Protein AF-A0A2A2VEQ8-F1 (afdb_monomer_lite)

Sequence (92 aa):
MFAELSAIMGKGEAASLAVAVARNIDIACDEKRVFRREAIKRLGERRILTTPGIFLLAVRAGVISIEEADRAKALLAQRRFEMSFASFRDVL

Radius of gyration: 14.95 Å; chains: 1; bounding box: 38×26×33 Å

Foldseek 3Di:
DLVVLVVPDPSVLSVQLVVCLVVVAAEEDPDDPDSQVVSCVRNNPVRYAYPLNVLLVCCVVVVDPQVRSQVVQVVVVVVVNHDPDNTNVVVD

pLDDT: mean 96.13, std 2.09, range [87.12, 98.62]

Secondary structure (DSSP, 8-state):
-HHHHHTTS-HHHHHHHHHHHHHT--EE----SHHHHHHHHHH-GGGEE-HHHHHHHHHHTTSS-HHHHHHHHHHHHTTT---SSS-GGGG-

Structure (mmCIF, N/CA/C/O backbone):
data_AF-A0A2A2VEQ8-F1
#
_entry.id   AF-A0A2A2VEQ8-F1
#
loop_
_atom_site.group_PDB
_atom_site.id
_atom_site.type_symbol
_atom_site.label_atom_id
_atom_site.label_alt_id
_atom_site.label_comp_id
_atom_site.label_asym_id
_atom_site.label_entity_id
_atom_site.label_seq_id
_atom_site.pdbx_PDB_ins_code
_atom_site.Cartn_x
_atom_site.Cartn_y
_atom_site.Cartn_z
_atom_site.occupancy
_atom_site.B_iso_or_equiv
_atom_site.auth_seq_id
_atom_site.auth_comp_id
_atom_site.auth_asym_id
_atom_site.auth_atom_id
_atom_site.pdbx_PDB_model_num
ATOM 1 N N . MET A 1 1 ? 12.751 -9.214 -15.941 1.00 91.19 1 MET A N 1
ATOM 2 C CA . MET A 1 1 ? 12.120 -8.375 -14.892 1.00 91.19 1 MET A CA 1
ATOM 3 C C . MET A 1 1 ? 12.723 -8.531 -13.494 1.00 91.19 1 MET A C 1
ATOM 5 O O . MET A 1 1 ? 13.324 -7.571 -13.041 1.00 91.19 1 MET A O 1
ATOM 9 N N . PHE A 1 2 ? 12.596 -9.667 -12.782 1.00 95.81 2 PHE A N 1
ATOM 10 C CA . PHE A 1 2 ? 13.158 -9.781 -11.415 1.00 95.81 2 PHE A CA 1
ATOM 11 C C . PHE A 1 2 ? 14.669 -9.504 -11.365 1.00 95.81 2 PHE A C 1
ATOM 13 O O . PHE A 1 2 ? 15.119 -8.736 -10.520 1.00 95.81 2 PHE A O 1
ATOM 20 N N . ALA A 1 3 ? 15.433 -10.090 -12.294 1.00 96.38 3 ALA A N 1
ATOM 21 C CA . ALA A 1 3 ? 16.876 -9.873 -12.390 1.00 96.38 3 ALA A CA 1
ATOM 22 C C . ALA A 1 3 ? 17.228 -8.389 -12.621 1.00 96.38 3 ALA A C 1
ATOM 24 O O . ALA A 1 3 ? 18.098 -7.860 -11.940 1.00 96.38 3 ALA A O 1
ATOM 25 N N . GLU A 1 4 ? 16.501 -7.702 -13.510 1.00 95.81 4 GLU A N 1
ATOM 26 C CA . GLU A 1 4 ? 16.675 -6.262 -13.768 1.00 95.81 4 GLU A CA 1
ATOM 27 C C . GLU A 1 4 ? 16.355 -5.409 -12.533 1.00 95.81 4 GLU A C 1
ATOM 29 O O . GLU A 1 4 ? 17.119 -4.517 -12.183 1.00 95.81 4 GLU A O 1
ATOM 34 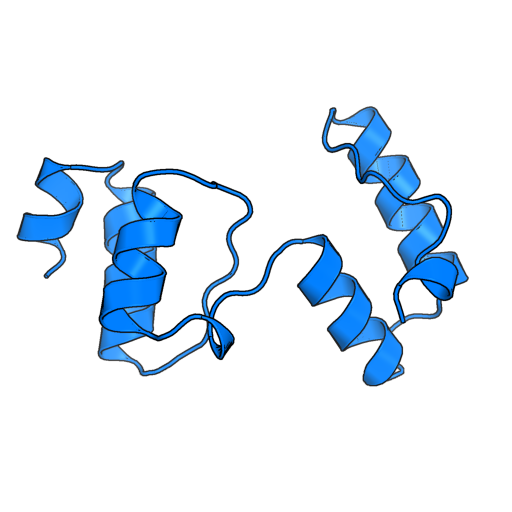N N . LEU A 1 5 ? 15.236 -5.684 -11.853 1.00 96.44 5 LEU A N 1
ATOM 35 C CA . LEU A 1 5 ? 14.830 -4.941 -10.657 1.00 96.44 5 LEU A CA 1
ATOM 36 C C . LEU A 1 5 ? 15.808 -5.180 -9.500 1.00 96.44 5 LEU A C 1
ATOM 38 O O . LEU A 1 5 ? 16.194 -4.237 -8.817 1.00 96.44 5 LEU A O 1
ATOM 42 N N . SER A 1 6 ? 16.279 -6.415 -9.321 1.00 96.94 6 SER A N 1
ATOM 43 C CA . SER A 1 6 ? 17.230 -6.771 -8.257 1.00 96.94 6 SER A CA 1
ATOM 44 C C . SER A 1 6 ? 18.599 -6.105 -8.411 1.00 96.94 6 SER A C 1
ATOM 46 O O . SER A 1 6 ? 19.370 -6.096 -7.457 1.00 96.94 6 SER A O 1
ATOM 48 N N . ALA A 1 7 ? 18.914 -5.550 -9.586 1.00 96.50 7 ALA A N 1
ATOM 49 C CA . ALA A 1 7 ? 20.130 -4.768 -9.794 1.00 96.50 7 ALA A CA 1
ATOM 50 C C . ALA A 1 7 ? 20.037 -3.342 -9.214 1.00 96.50 7 ALA A C 1
ATOM 52 O O . ALA A 1 7 ? 21.064 -2.688 -9.057 1.00 96.50 7 ALA A O 1
ATOM 53 N N . ILE A 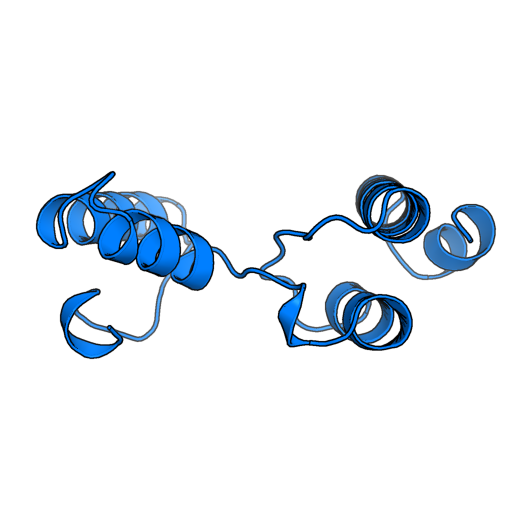1 8 ? 18.829 -2.849 -8.909 1.00 95.88 8 ILE A N 1
ATOM 54 C CA . ILE A 1 8 ? 18.589 -1.449 -8.512 1.00 95.88 8 ILE A CA 1
ATOM 55 C C . ILE A 1 8 ? 17.785 -1.279 -7.211 1.00 95.88 8 ILE A C 1
ATOM 57 O O . ILE A 1 8 ? 17.674 -0.157 -6.722 1.00 95.88 8 ILE A O 1
ATOM 61 N N . MET A 1 9 ? 17.212 -2.349 -6.650 1.00 95.06 9 MET A N 1
ATOM 62 C CA . MET A 1 9 ? 16.453 -2.329 -5.388 1.00 95.06 9 MET A CA 1
ATOM 63 C C . MET A 1 9 ? 16.641 -3.632 -4.597 1.00 95.06 9 MET A C 1
ATOM 65 O O . MET A 1 9 ? 17.277 -4.574 -5.077 1.00 95.06 9 MET A O 1
ATOM 69 N N . GLY A 1 10 ? 16.089 -3.709 -3.382 1.00 95.25 10 GLY A N 1
ATOM 70 C CA . GLY A 1 10 ? 16.196 -4.908 -2.552 1.00 95.25 10 GLY A CA 1
ATOM 71 C C . GLY A 1 10 ? 15.551 -6.134 -3.211 1.00 95.25 10 GLY A C 1
ATOM 72 O O . GLY A 1 10 ? 14.556 -6.026 -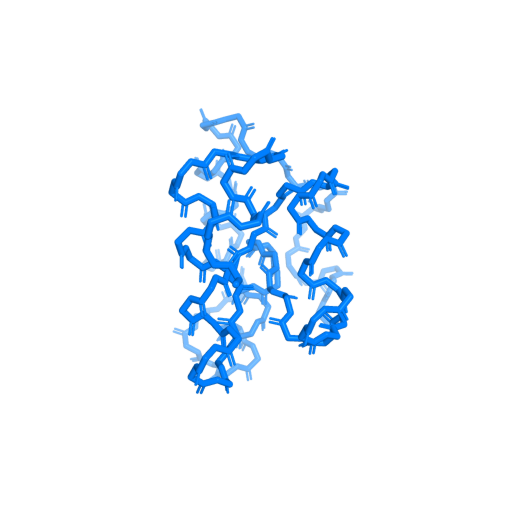3.921 1.00 95.25 10 GLY A O 1
ATOM 73 N N . LYS A 1 11 ? 16.069 -7.340 -2.947 1.00 96.06 11 LYS A N 1
ATOM 74 C CA . LYS A 1 11 ? 15.523 -8.579 -3.546 1.00 96.06 11 LYS A CA 1
ATOM 75 C C . LYS A 1 11 ? 14.043 -8.804 -3.214 1.00 96.06 11 LYS A C 1
ATOM 77 O O . LYS A 1 11 ? 13.298 -9.270 -4.068 1.00 96.06 11 LYS A O 1
ATOM 82 N N . GLY A 1 12 ? 13.615 -8.462 -1.995 1.00 95.19 12 GLY A N 1
ATOM 83 C CA . GLY A 1 12 ? 12.207 -8.560 -1.593 1.00 95.19 12 GLY A CA 1
ATOM 84 C C . GLY A 1 12 ? 11.315 -7.602 -2.383 1.00 95.19 12 GLY A C 1
ATOM 85 O O . GLY A 1 12 ? 10.293 -8.008 -2.921 1.00 95.19 12 GLY A O 1
ATOM 86 N N . GLU A 1 13 ? 11.753 -6.353 -2.532 1.00 95.06 13 GLU A N 1
ATOM 87 C CA . GLU A 1 13 ? 11.087 -5.336 -3.350 1.00 95.06 13 GLU A CA 1
ATOM 88 C C . GLU A 1 13 ? 10.997 -5.762 -4.822 1.00 95.06 13 GLU A C 1
ATOM 90 O O . GLU A 1 13 ? 9.918 -5.767 -5.417 1.00 95.06 13 GLU A O 1
ATOM 95 N N . ALA A 1 14 ? 12.118 -6.210 -5.389 1.00 97.00 14 ALA A N 1
ATOM 96 C CA . ALA A 1 14 ? 12.190 -6.692 -6.759 1.00 97.00 14 ALA A CA 1
ATOM 97 C C . ALA A 1 14 ? 11.258 -7.888 -6.998 1.00 97.00 14 ALA A C 1
ATOM 99 O O . ALA A 1 14 ? 10.583 -7.941 -8.026 1.00 97.00 14 ALA A O 1
ATOM 100 N N . ALA A 1 15 ? 11.201 -8.837 -6.058 1.00 97.12 15 ALA A N 1
ATOM 101 C CA . ALA A 1 15 ? 10.314 -9.993 -6.137 1.00 97.12 15 ALA A CA 1
ATOM 102 C C . ALA A 1 15 ? 8.840 -9.578 -6.064 1.00 97.12 15 ALA A C 1
ATOM 104 O O . ALA A 1 15 ? 8.062 -9.969 -6.933 1.00 97.12 15 ALA A O 1
ATOM 105 N N . SER A 1 16 ? 8.462 -8.746 -5.090 1.00 96.62 16 SER A N 1
ATOM 106 C CA . SER A 1 16 ? 7.085 -8.264 -4.923 1.00 96.62 16 SER A CA 1
ATOM 107 C C . SER A 1 16 ? 6.589 -7.514 -6.158 1.00 96.62 16 SER A C 1
ATOM 109 O O . SER A 1 16 ? 5.505 -7.810 -6.663 1.00 96.62 16 SER A O 1
ATOM 111 N N . LEU A 1 17 ? 7.399 -6.600 -6.706 1.00 97.06 17 LEU A N 1
ATOM 112 C CA . LEU A 1 17 ? 7.035 -5.874 -7.922 1.00 97.06 17 LEU A CA 1
ATOM 113 C C . LEU A 1 17 ? 6.971 -6.802 -9.142 1.00 97.06 17 LEU A C 1
ATOM 115 O O . LEU A 1 17 ? 6.051 -6.689 -9.952 1.00 97.06 17 LEU A O 1
ATOM 119 N N . ALA A 1 18 ? 7.900 -7.754 -9.264 1.00 97.69 18 ALA A N 1
ATOM 120 C CA . ALA A 1 18 ? 7.863 -8.720 -10.356 1.00 97.69 18 ALA A CA 1
ATOM 121 C C . ALA A 1 18 ? 6.597 -9.597 -10.310 1.00 97.69 18 ALA A C 1
ATOM 123 O O . ALA A 1 18 ? 5.979 -9.848 -11.344 1.00 97.69 18 ALA A O 1
ATOM 124 N N . VAL A 1 19 ? 6.172 -10.032 -9.122 1.00 97.75 19 VAL A N 1
ATOM 125 C CA . VAL A 1 19 ? 4.928 -10.795 -8.955 1.00 97.75 19 VAL A CA 1
ATOM 126 C C . VAL A 1 19 ? 3.713 -9.941 -9.310 1.00 97.75 19 VAL A C 1
ATOM 128 O O . VAL A 1 19 ? 2.844 -10.419 -10.041 1.00 97.75 19 VAL A O 1
ATOM 131 N N . ALA A 1 20 ? 3.663 -8.688 -8.850 1.00 97.62 20 ALA A N 1
ATOM 132 C CA . ALA A 1 20 ? 2.535 -7.804 -9.122 1.00 97.62 20 ALA A CA 1
ATOM 133 C C . ALA A 1 20 ? 2.331 -7.558 -10.622 1.00 97.62 20 ALA A C 1
ATOM 135 O O . ALA A 1 20 ? 1.215 -7.680 -11.126 1.00 97.62 20 ALA A O 1
ATOM 136 N N . VAL A 1 21 ? 3.421 -7.309 -11.354 1.00 97.19 21 VAL A N 1
ATOM 137 C CA . VAL A 1 21 ? 3.387 -7.120 -12.812 1.00 97.19 21 VAL A CA 1
ATOM 138 C C . VAL A 1 21 ? 3.010 -8.410 -13.533 1.00 97.19 21 VAL A C 1
ATOM 140 O O . VAL A 1 21 ? 2.127 -8.390 -14.384 1.00 97.19 21 VAL A O 1
ATOM 143 N N . ALA A 1 22 ? 3.625 -9.543 -13.182 1.00 97.75 22 ALA A N 1
ATOM 144 C CA . ALA A 1 22 ? 3.358 -10.814 -13.857 1.00 97.75 22 ALA A CA 1
ATOM 145 C C . ALA A 1 22 ? 1.911 -11.298 -13.673 1.00 97.75 22 ALA A C 1
ATOM 147 O O . ALA A 1 22 ? 1.367 -11.961 -14.552 1.00 97.75 22 ALA A O 1
ATOM 148 N N . ARG A 1 23 ? 1.291 -10.979 -12.531 1.00 97.25 23 ARG A N 1
ATOM 149 C CA . ARG A 1 23 ? -0.083 -11.386 -12.206 1.00 97.25 23 ARG A CA 1
ATOM 150 C C . ARG A 1 23 ? -1.123 -10.300 -12.455 1.00 97.25 23 ARG A C 1
ATOM 152 O O . ARG A 1 23 ? -2.300 -10.555 -12.229 1.00 97.25 23 ARG A O 1
ATOM 159 N N . ASN A 1 24 ? -0.709 -9.115 -12.902 1.00 95.38 24 ASN A N 1
ATOM 160 C CA . ASN A 1 24 ? -1.575 -7.950 -13.054 1.00 95.38 24 ASN A CA 1
ATOM 161 C C . ASN A 1 24 ? -2.418 -7.680 -11.790 1.00 95.38 24 ASN A C 1
ATOM 163 O O . ASN A 1 24 ? -3.643 -7.557 -11.861 1.00 95.38 24 ASN A O 1
ATOM 167 N N . ILE A 1 25 ? -1.760 -7.605 -10.630 1.00 96.38 25 ILE A N 1
ATOM 168 C CA . ILE A 1 25 ? -2.373 -7.312 -9.321 1.00 96.38 25 ILE A CA 1
ATOM 169 C C . ILE A 1 25 ? -1.837 -5.997 -8.746 1.00 96.38 25 ILE A C 1
ATOM 171 O O . ILE A 1 25 ? -0.810 -5.488 -9.193 1.00 96.38 25 ILE A O 1
ATOM 175 N N . ASP A 1 26 ? -2.569 -5.427 -7.791 1.00 96.00 26 ASP A N 1
ATOM 176 C CA . ASP A 1 26 ? -2.150 -4.217 -7.076 1.00 96.00 26 ASP A CA 1
ATOM 177 C C . ASP A 1 26 ? -0.948 -4.488 -6.172 1.00 96.00 26 ASP A C 1
ATOM 179 O O . ASP A 1 26 ? -0.704 -5.623 -5.749 1.00 96.00 26 ASP A O 1
ATOM 183 N N . ILE A 1 27 ? -0.202 -3.430 -5.855 1.00 96.12 27 ILE A N 1
ATOM 184 C CA . ILE A 1 27 ? 0.940 -3.504 -4.948 1.00 96.12 27 ILE A CA 1
ATOM 185 C C . ILE A 1 27 ? 0.849 -2.453 -3.850 1.00 96.12 27 ILE A C 1
ATOM 187 O O . ILE A 1 27 ? 0.579 -1.283 -4.111 1.00 96.12 27 ILE A O 1
ATOM 191 N N . ALA A 1 28 ? 1.098 -2.874 -2.613 1.00 95.25 28 ALA A N 1
ATOM 192 C CA . ALA A 1 28 ? 1.147 -1.984 -1.463 1.00 95.25 28 ALA A CA 1
ATOM 193 C C . ALA A 1 28 ? 2.584 -1.514 -1.199 1.00 95.25 28 ALA A C 1
ATOM 195 O O . ALA A 1 28 ? 3.485 -2.346 -1.070 1.00 95.25 28 ALA A O 1
ATOM 196 N N . CYS A 1 29 ? 2.814 -0.202 -1.119 1.00 93.56 29 CYS A N 1
ATOM 197 C CA . CYS A 1 29 ? 4.114 0.367 -0.775 1.00 93.56 29 CYS A CA 1
ATOM 198 C C . CYS A 1 29 ? 4.025 1.841 -0.341 1.00 93.56 29 CYS A C 1
ATOM 200 O O . CYS A 1 29 ? 3.377 2.650 -1.004 1.00 93.56 29 CYS A O 1
ATOM 202 N N . ASP A 1 30 ? 4.754 2.200 0.720 1.00 91.44 30 ASP A N 1
ATOM 203 C CA . ASP A 1 30 ? 4.936 3.588 1.182 1.00 91.44 30 ASP A CA 1
ATOM 204 C C . ASP A 1 30 ? 6.320 4.180 0.828 1.00 91.44 30 ASP A C 1
ATOM 206 O O . ASP A 1 30 ? 6.585 5.356 1.092 1.00 91.44 30 ASP A O 1
ATOM 210 N N . GLU A 1 31 ? 7.212 3.390 0.216 1.00 89.12 31 GLU A N 1
ATOM 211 C CA . GLU A 1 31 ? 8.510 3.844 -0.304 1.00 89.12 31 GLU A CA 1
ATOM 212 C C . GLU A 1 31 ? 8.282 4.854 -1.444 1.00 89.12 31 GLU A C 1
ATOM 214 O O . GLU A 1 31 ? 7.369 4.698 -2.254 1.00 89.12 31 GLU A O 1
ATOM 219 N N . LYS A 1 32 ? 9.087 5.919 -1.520 1.00 88.75 32 LYS A N 1
ATOM 220 C CA . LYS A 1 32 ? 8.851 7.053 -2.439 1.00 88.75 32 LYS A CA 1
ATOM 221 C C . LYS A 1 32 ? 9.895 7.195 -3.551 1.00 88.75 32 LYS A C 1
ATOM 223 O O . LYS A 1 32 ? 9.750 8.071 -4.400 1.00 88.75 32 LYS A O 1
ATOM 228 N N . ARG A 1 33 ? 10.951 6.387 -3.549 1.00 92.56 33 ARG A N 1
ATOM 229 C CA . ARG A 1 33 ? 12.120 6.473 -4.427 1.00 92.56 33 ARG A CA 1
ATOM 230 C C . ARG A 1 33 ? 12.048 5.410 -5.524 1.00 92.56 33 ARG A C 1
ATOM 232 O O . ARG A 1 33 ? 11.179 5.465 -6.397 1.00 92.56 33 ARG A O 1
ATOM 239 N N . VAL A 1 34 ? 13.039 4.517 -5.561 1.00 94.38 34 VAL A N 1
ATOM 240 C CA . VAL A 1 34 ? 13.298 3.614 -6.685 1.00 94.38 34 VAL A CA 1
ATOM 241 C C . VAL A 1 34 ? 12.124 2.669 -6.877 1.00 94.38 34 VAL A C 1
ATOM 243 O O . VAL A 1 34 ? 11.682 2.499 -8.011 1.00 94.38 34 VAL A O 1
ATOM 246 N N . PHE A 1 35 ? 11.563 2.128 -5.794 1.00 95.19 35 PHE A N 1
ATOM 247 C CA . PHE A 1 35 ? 10.446 1.203 -5.894 1.00 95.19 35 PHE A CA 1
ATOM 248 C C . PHE A 1 35 ? 9.231 1.871 -6.531 1.00 95.19 35 PHE A C 1
ATOM 250 O O . PHE A 1 35 ? 8.712 1.382 -7.535 1.00 95.19 35 PHE A O 1
ATOM 257 N N . ARG A 1 36 ? 8.815 3.030 -6.000 1.00 95.19 36 ARG A N 1
ATOM 258 C CA . ARG A 1 36 ? 7.642 3.759 -6.504 1.00 95.19 36 ARG A CA 1
ATOM 259 C C . ARG A 1 36 ? 7.786 4.106 -7.977 1.00 95.19 36 ARG A C 1
ATOM 261 O O . ARG A 1 36 ? 6.849 3.907 -8.746 1.00 95.19 36 ARG A O 1
ATOM 268 N N . ARG A 1 37 ? 8.958 4.593 -8.389 1.00 95.88 37 ARG A N 1
ATOM 269 C CA . ARG A 1 37 ? 9.221 4.931 -9.793 1.00 95.88 37 ARG A CA 1
ATOM 270 C C . ARG A 1 37 ? 9.089 3.707 -10.701 1.00 95.88 37 ARG A C 1
ATOM 272 O O . ARG A 1 37 ? 8.419 3.783 -11.730 1.00 95.88 37 ARG A O 1
ATOM 279 N N . GLU A 1 38 ? 9.697 2.584 -10.325 1.00 96.81 38 GLU A N 1
ATOM 280 C CA . GLU A 1 38 ? 9.640 1.364 -11.133 1.00 96.81 38 GLU A CA 1
ATOM 281 C C . GLU A 1 38 ? 8.242 0.729 -11.145 1.00 96.81 38 GLU A C 1
ATOM 283 O O . GLU A 1 38 ? 7.848 0.169 -12.174 1.00 96.81 38 GLU A O 1
ATOM 288 N N . ALA A 1 39 ? 7.491 0.850 -10.046 1.00 96.31 39 ALA A N 1
ATOM 289 C CA . ALA A 1 39 ? 6.104 0.414 -9.942 1.00 96.31 39 ALA A CA 1
ATOM 290 C C . ALA A 1 39 ? 5.182 1.252 -10.837 1.00 96.31 39 ALA A C 1
ATOM 292 O O . ALA A 1 39 ? 4.443 0.681 -11.635 1.00 96.31 39 ALA A O 1
ATOM 293 N N . ILE A 1 40 ? 5.287 2.587 -10.807 1.00 96.44 40 ILE A N 1
ATOM 294 C CA . ILE A 1 40 ? 4.493 3.474 -11.680 1.00 96.44 40 ILE A CA 1
ATOM 295 C C . ILE A 1 40 ? 4.775 3.168 -13.147 1.00 96.44 40 ILE A C 1
ATOM 297 O O . ILE A 1 40 ? 3.844 3.037 -13.936 1.00 96.44 40 ILE A O 1
ATOM 301 N N . LYS A 1 41 ? 6.052 2.998 -13.507 1.00 96.75 41 LYS A N 1
ATOM 302 C CA . LYS A 1 41 ? 6.465 2.699 -14.882 1.00 96.75 41 LYS A CA 1
ATOM 303 C C . LYS A 1 41 ? 5.852 1.402 -15.428 1.00 96.75 41 LYS A C 1
ATOM 305 O O . LYS A 1 41 ? 5.659 1.301 -16.634 1.00 96.75 41 LYS A O 1
ATOM 310 N N . ARG A 1 42 ? 5.594 0.404 -14.574 1.00 95.75 42 ARG A N 1
ATOM 311 C CA . ARG A 1 42 ? 5.165 -0.943 -15.002 1.00 95.75 42 ARG A CA 1
ATOM 312 C C . ARG A 1 42 ? 3.689 -1.238 -14.774 1.00 95.75 42 ARG A C 1
ATOM 314 O O . ARG A 1 42 ? 3.098 -1.941 -15.581 1.00 95.75 42 ARG A O 1
ATOM 321 N N . LEU A 1 43 ? 3.118 -0.743 -13.681 1.00 96.00 43 LEU A N 1
ATOM 322 C CA . LEU A 1 43 ? 1.734 -1.008 -13.276 1.00 96.00 43 LEU A CA 1
ATOM 323 C C . LEU A 1 43 ? 0.819 0.205 -13.482 1.00 96.00 43 LEU A C 1
ATOM 325 O O . LEU A 1 43 ? -0.398 0.058 -13.555 1.00 96.00 43 LEU A O 1
ATOM 329 N N . GLY A 1 44 ? 1.391 1.407 -13.570 1.00 95.69 44 GLY A N 1
ATOM 330 C CA . GLY A 1 44 ? 0.646 2.657 -13.488 1.00 95.69 44 GLY A CA 1
ATOM 331 C C . GLY A 1 44 ? 0.336 3.057 -12.043 1.00 95.69 44 GLY A C 1
ATOM 332 O O . GLY A 1 44 ? 0.269 2.238 -11.129 1.00 95.69 44 GLY A O 1
ATOM 333 N N . GLU A 1 45 ? 0.136 4.356 -11.829 1.00 94.12 45 GLU A N 1
ATOM 334 C CA . GLU A 1 45 ? -0.009 4.930 -10.486 1.00 94.12 45 GLU A CA 1
ATOM 335 C C . GLU A 1 45 ? -1.250 4.430 -9.731 1.00 94.12 45 GLU A C 1
ATOM 337 O O . GLU A 1 45 ? -1.190 4.225 -8.524 1.00 94.12 45 GLU A O 1
ATOM 342 N N . ARG A 1 46 ? -2.354 4.148 -10.436 1.00 93.19 46 ARG A N 1
ATOM 343 C CA . ARG A 1 46 ? -3.618 3.702 -9.816 1.00 93.19 46 ARG A CA 1
ATOM 344 C C . ARG A 1 46 ? -3.550 2.314 -9.171 1.00 93.19 46 ARG A C 1
ATOM 346 O O . ARG A 1 46 ? -4.465 1.951 -8.447 1.00 93.19 46 ARG A O 1
ATOM 353 N N . ARG A 1 47 ? -2.512 1.533 -9.475 1.00 93.94 47 ARG A N 1
ATOM 354 C CA . ARG A 1 47 ? -2.321 0.151 -9.002 1.00 93.94 47 ARG A CA 1
ATOM 355 C C . ARG A 1 47 ? -1.384 0.078 -7.789 1.00 93.94 47 ARG A C 1
ATOM 357 O O . ARG A 1 47 ? -0.987 -1.010 -7.377 1.00 93.94 47 ARG A O 1
ATOM 364 N N . ILE A 1 48 ? -0.990 1.234 -7.250 1.00 95.81 48 ILE A N 1
ATOM 365 C CA . ILE A 1 48 ? -0.100 1.352 -6.096 1.00 95.81 48 ILE A CA 1
ATOM 366 C C . ILE A 1 48 ? -0.909 1.874 -4.915 1.00 95.81 48 ILE A C 1
ATOM 368 O O . ILE A 1 48 ? -1.463 2.971 -4.963 1.00 95.81 48 ILE A O 1
ATOM 372 N N . LEU A 1 49 ? -0.943 1.094 -3.841 1.00 95.38 49 LEU A N 1
ATOM 373 C CA . LEU A 1 49 ? -1.641 1.425 -2.608 1.00 95.38 49 LEU A CA 1
ATOM 374 C C . LEU A 1 49 ? -0.632 1.815 -1.532 1.00 95.38 49 LEU A C 1
ATOM 376 O O . LEU A 1 49 ? 0.309 1.083 -1.248 1.00 95.38 49 LEU A O 1
ATOM 380 N N . THR A 1 50 ? -0.829 2.969 -0.910 1.00 95.38 50 THR A N 1
ATOM 381 C CA . THR A 1 50 ? -0.105 3.340 0.312 1.00 95.38 50 THR A CA 1
ATOM 382 C C . THR A 1 50 ? -0.841 2.789 1.528 1.00 95.38 50 THR A C 1
ATOM 384 O O . THR A 1 50 ? -2.019 2.436 1.431 1.00 95.38 50 THR A O 1
ATOM 387 N N . THR A 1 51 ? -0.202 2.758 2.695 1.00 95.75 51 THR A N 1
ATOM 388 C CA . THR A 1 51 ? -0.878 2.349 3.935 1.00 95.75 51 THR A CA 1
ATOM 389 C C . THR A 1 51 ? -2.135 3.196 4.213 1.00 95.75 51 THR A C 1
ATOM 391 O O . THR A 1 51 ? -3.192 2.603 4.431 1.00 95.75 51 THR A O 1
ATOM 394 N N . PRO A 1 52 ? -2.116 4.547 4.121 1.00 96.19 52 PRO A N 1
ATOM 395 C CA . PRO A 1 52 ? -3.348 5.341 4.190 1.00 96.19 52 PRO A CA 1
ATOM 396 C C . PRO A 1 52 ? -4.380 4.957 3.122 1.00 96.19 52 PRO A C 1
ATOM 398 O O . PRO A 1 52 ? -5.571 4.892 3.415 1.00 96.19 52 PRO A O 1
ATOM 401 N N . GLY A 1 53 ? -3.936 4.655 1.897 1.00 95.81 53 GLY A N 1
ATOM 402 C CA . GLY A 1 53 ? -4.812 4.202 0.816 1.00 95.81 53 GLY A CA 1
ATOM 403 C C . GLY A 1 53 ? -5.529 2.888 1.135 1.00 95.81 53 GLY A C 1
ATOM 404 O O . GLY A 1 53 ? -6.714 2.759 0.842 1.00 95.81 53 GLY A O 1
ATOM 405 N N . ILE A 1 54 ? -4.852 1.940 1.791 1.00 96.44 54 ILE A N 1
ATOM 406 C CA . ILE A 1 54 ? -5.451 0.671 2.237 1.00 96.44 54 ILE A CA 1
ATOM 407 C C . ILE A 1 54 ? -6.549 0.923 3.273 1.00 96.44 54 ILE A C 1
ATOM 409 O O . ILE A 1 54 ? -7.639 0.365 3.151 1.00 96.44 54 ILE A O 1
ATOM 413 N N . PHE A 1 55 ? -6.302 1.788 4.260 1.00 97.81 55 PHE A N 1
ATOM 414 C CA . PHE A 1 55 ? -7.325 2.156 5.243 1.00 97.81 55 PHE A CA 1
ATOM 415 C C . PHE A 1 55 ? -8.527 2.837 4.586 1.00 97.81 55 PHE A C 1
ATOM 417 O O . PHE A 1 55 ? -9.662 2.463 4.865 1.00 97.81 55 PHE A O 1
ATOM 424 N N . LEU A 1 56 ? -8.296 3.776 3.665 1.00 97.00 56 LEU A N 1
ATOM 425 C CA . LEU A 1 56 ? -9.371 4.436 2.920 1.00 97.00 56 LEU A CA 1
ATOM 426 C C . LEU A 1 56 ? -10.205 3.445 2.103 1.00 97.00 56 LEU A C 1
ATOM 428 O O . LEU A 1 56 ? -11.430 3.546 2.086 1.00 97.00 56 LEU A O 1
ATOM 432 N N . LEU A 1 57 ? -9.566 2.467 1.456 1.00 96.31 57 LEU A N 1
ATOM 433 C CA . LEU A 1 57 ? -10.275 1.398 0.752 1.00 96.31 57 LEU A CA 1
ATOM 434 C C . LEU A 1 57 ? -11.134 0.563 1.705 1.00 96.31 57 LEU A C 1
ATOM 436 O O . LEU A 1 57 ? -12.295 0.304 1.397 1.00 96.31 57 LEU A O 1
ATOM 440 N N . ALA A 1 58 ? -10.599 0.184 2.866 1.00 97.69 58 ALA A N 1
ATOM 441 C CA . ALA A 1 58 ? -11.331 -0.592 3.863 1.00 97.69 58 ALA A CA 1
ATOM 442 C C . ALA A 1 58 ? -12.531 0.180 4.442 1.00 97.69 58 ALA A C 1
ATOM 444 O O . ALA A 1 58 ? -13.611 -0.394 4.581 1.00 97.69 58 ALA A O 1
ATOM 445 N N . VAL A 1 59 ? -12.374 1.483 4.709 1.00 98.19 59 VAL A N 1
ATOM 446 C CA . VAL A 1 59 ? -13.465 2.363 5.162 1.00 98.19 59 VAL A CA 1
ATOM 447 C C . VAL A 1 59 ? -14.541 2.499 4.085 1.00 98.19 59 VAL A C 1
ATOM 449 O O . VAL A 1 59 ? -15.719 2.299 4.367 1.00 98.19 59 VAL A O 1
ATOM 452 N N . ARG A 1 60 ? -14.161 2.776 2.829 1.00 97.38 60 ARG A N 1
ATOM 453 C CA . ARG A 1 60 ? -15.111 2.885 1.703 1.00 97.38 60 ARG A CA 1
ATOM 454 C C . ARG A 1 60 ? -15.860 1.580 1.439 1.00 97.38 60 ARG A C 1
ATOM 456 O O . ARG A 1 60 ? -17.010 1.617 1.016 1.00 97.38 60 ARG A O 1
ATOM 463 N N . ALA A 1 61 ? -15.220 0.444 1.698 1.00 97.62 61 ALA A N 1
ATOM 464 C CA . ALA A 1 61 ? -15.832 -0.876 1.599 1.00 97.62 61 ALA A CA 1
ATOM 465 C C . ALA A 1 61 ? -16.696 -1.250 2.821 1.00 97.62 61 ALA A C 1
ATOM 467 O O . ALA A 1 61 ? -17.307 -2.316 2.815 1.00 97.62 61 ALA A O 1
ATOM 468 N N . GLY A 1 62 ? -16.743 -0.418 3.868 1.00 97.75 62 GLY A N 1
ATOM 469 C CA . GLY A 1 62 ? -17.481 -0.702 5.102 1.00 97.75 62 GLY A CA 1
ATOM 470 C C . GLY A 1 62 ? -16.888 -1.839 5.941 1.00 97.75 62 GLY A C 1
ATOM 471 O O . GLY A 1 62 ? -17.584 -2.393 6.786 1.00 97.75 62 GLY A O 1
ATOM 472 N N . VAL A 1 63 ? -15.622 -2.206 5.706 1.00 98.50 63 VAL A N 1
ATOM 473 C CA . VAL A 1 63 ? -14.923 -3.277 6.441 1.00 98.50 63 VAL A CA 1
ATOM 474 C C . VAL A 1 63 ? -14.487 -2.801 7.825 1.00 98.50 63 VAL A C 1
ATOM 476 O O . VAL A 1 63 ? -14.469 -3.592 8.764 1.00 98.50 63 VAL A O 1
ATOM 479 N N . ILE A 1 64 ? -14.136 -1.518 7.940 1.00 98.38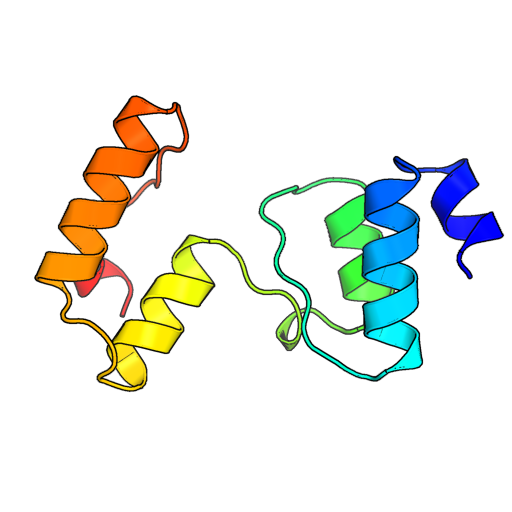 64 ILE A N 1
ATOM 480 C CA . ILE A 1 64 ? -13.799 -0.849 9.200 1.00 98.38 64 ILE A CA 1
ATOM 481 C C . ILE A 1 64 ? -14.449 0.537 9.252 1.00 98.38 64 ILE A C 1
ATOM 483 O O . ILE A 1 64 ? -14.690 1.156 8.213 1.00 98.38 64 ILE A O 1
ATOM 487 N N . SER A 1 65 ? -14.695 1.052 10.453 1.00 98.56 65 SER A N 1
ATOM 488 C CA . SER A 1 65 ? -15.150 2.428 10.666 1.00 98.56 65 SER A CA 1
ATOM 489 C C . SER A 1 65 ? -14.000 3.443 10.550 1.00 98.56 65 SER A C 1
ATOM 491 O O . SER A 1 65 ? -12.818 3.092 10.616 1.00 98.56 65 SER A O 1
ATOM 493 N N . ILE A 1 66 ? -14.335 4.734 10.421 1.00 98.44 66 ILE A N 1
ATOM 494 C CA . ILE A 1 66 ? -13.340 5.822 10.475 1.00 98.44 66 ILE A CA 1
ATOM 495 C C . ILE A 1 66 ? -12.595 5.791 11.817 1.00 98.44 66 ILE A C 1
ATOM 497 O O . ILE A 1 66 ? -11.376 5.922 11.863 1.00 98.44 66 ILE A O 1
ATOM 501 N N . GLU A 1 67 ? -13.314 5.556 12.912 1.00 98.50 67 GLU A N 1
ATOM 502 C CA . GLU A 1 67 ? -12.765 5.509 14.266 1.00 98.50 67 GLU A CA 1
ATOM 503 C C . GLU A 1 67 ? -11.819 4.312 14.455 1.00 98.50 67 GLU A C 1
ATOM 505 O O . GLU A 1 67 ? -10.832 4.411 15.184 1.00 98.50 67 GLU A O 1
ATOM 510 N N . GLU A 1 68 ? -12.094 3.176 13.809 1.00 98.62 68 GLU A N 1
ATOM 511 C CA . GLU A 1 68 ? -11.182 2.025 13.768 1.00 98.62 68 GLU A CA 1
ATOM 512 C C . GLU A 1 68 ? -9.901 2.342 12.997 1.00 98.62 68 GLU A C 1
ATOM 514 O O . GLU A 1 68 ? -8.804 2.040 13.477 1.00 98.62 68 GLU A O 1
ATOM 519 N N . ALA A 1 69 ? -10.025 3.003 11.845 1.00 98.44 69 ALA A N 1
ATOM 520 C CA . ALA A 1 69 ? -8.882 3.449 11.060 1.00 98.44 69 ALA A CA 1
ATOM 521 C C . ALA A 1 69 ? -8.024 4.469 11.836 1.00 98.44 69 ALA A C 1
ATOM 523 O O . ALA A 1 69 ? -6.799 4.343 11.877 1.00 98.44 69 ALA A O 1
ATOM 524 N N . ASP A 1 70 ? -8.646 5.421 12.537 1.00 98.56 70 ASP A N 1
ATOM 525 C CA . ASP A 1 70 ? -7.947 6.412 13.364 1.00 98.56 70 ASP A CA 1
ATOM 526 C C . ASP A 1 70 ? -7.216 5.770 14.554 1.00 98.56 70 ASP A C 1
ATOM 528 O O . ASP A 1 70 ? -6.071 6.131 14.851 1.00 98.56 70 ASP A O 1
ATOM 532 N N . ARG A 1 71 ? -7.811 4.754 15.198 1.00 98.44 71 ARG A N 1
ATOM 533 C CA . ARG A 1 71 ? -7.122 3.956 16.231 1.00 98.44 71 ARG A CA 1
ATOM 534 C C . ARG A 1 71 ? -5.908 3.220 15.665 1.00 98.44 71 ARG A C 1
ATOM 536 O O . ARG A 1 71 ? -4.848 3.212 16.293 1.00 98.44 71 ARG A O 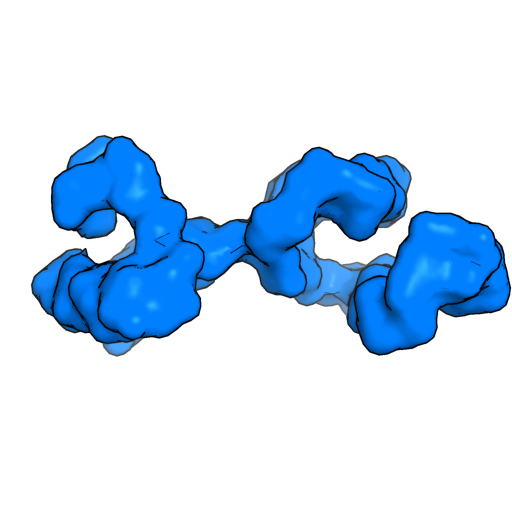1
ATOM 543 N N . ALA A 1 72 ? -6.031 2.629 14.478 1.00 97.94 72 ALA A N 1
ATOM 544 C CA . ALA A 1 72 ? -4.918 1.954 13.817 1.00 97.94 72 ALA A CA 1
ATOM 545 C C . ALA A 1 72 ? -3.800 2.937 13.424 1.00 97.94 72 ALA A C 1
ATOM 547 O O . ALA A 1 72 ? -2.623 2.647 13.644 1.00 97.94 72 ALA A O 1
ATOM 548 N N . LYS A 1 73 ? -4.149 4.131 12.931 1.00 98.00 73 LYS A N 1
ATOM 549 C CA . LYS A 1 73 ? -3.203 5.231 12.689 1.00 98.00 73 LYS A CA 1
ATOM 550 C C . LYS A 1 73 ? -2.454 5.630 13.960 1.00 98.00 73 LYS A C 1
ATOM 552 O O . LYS A 1 73 ? -1.234 5.769 13.915 1.00 98.00 73 LYS A O 1
ATOM 557 N N . ALA A 1 74 ? -3.142 5.766 15.095 1.00 97.94 74 ALA A N 1
ATOM 558 C CA . ALA A 1 74 ? -2.494 6.067 16.372 1.00 97.94 74 ALA A CA 1
ATOM 559 C C . ALA A 1 74 ? -1.498 4.967 16.791 1.00 97.94 74 ALA A C 1
ATOM 561 O O . ALA A 1 74 ? -0.395 5.271 17.244 1.00 97.94 74 ALA A O 1
ATOM 562 N N . LEU A 1 75 ? -1.842 3.692 16.580 1.00 97.81 75 LEU A N 1
ATOM 563 C CA . LEU A 1 75 ? -0.939 2.563 16.833 1.00 97.81 75 LEU A CA 1
ATOM 564 C C . LEU A 1 75 ? 0.283 2.562 15.897 1.00 97.81 75 LEU A C 1
ATOM 566 O O . LEU A 1 75 ? 1.391 2.237 16.319 1.00 97.81 75 LEU A O 1
ATOM 570 N N . LEU A 1 76 ? 0.101 2.923 14.627 1.00 97.19 76 LEU A N 1
ATOM 571 C CA . LEU A 1 76 ? 1.192 3.045 13.656 1.00 97.19 76 LEU A CA 1
ATOM 572 C C . LEU A 1 76 ? 2.149 4.191 14.007 1.00 97.19 76 LEU A C 1
ATOM 574 O O . LEU A 1 76 ? 3.366 4.010 13.925 1.00 97.19 76 LEU A O 1
ATOM 578 N N . ALA A 1 77 ? 1.625 5.317 14.495 1.00 97.56 77 ALA A N 1
ATOM 579 C CA . ALA A 1 77 ? 2.438 6.439 14.960 1.00 97.56 77 ALA A CA 1
ATOM 580 C C . ALA A 1 77 ? 3.368 6.031 16.119 1.00 97.56 77 ALA A C 1
ATOM 582 O O . ALA A 1 77 ? 4.548 6.376 16.114 1.00 97.56 77 ALA A O 1
ATOM 583 N N . GLN A 1 78 ? 2.898 5.183 17.045 1.00 97.69 78 GLN A N 1
ATOM 584 C CA . GLN A 1 78 ? 3.740 4.611 18.115 1.00 97.69 78 GLN A CA 1
ATOM 585 C C . GLN A 1 78 ? 4.922 3.783 17.574 1.00 97.69 78 GLN A C 1
ATOM 587 O O . GLN A 1 78 ? 5.916 3.580 18.268 1.00 97.69 78 GLN A O 1
ATOM 592 N N . ARG A 1 79 ? 4.835 3.316 16.323 1.00 96.50 79 ARG A N 1
ATOM 593 C CA . ARG A 1 79 ? 5.871 2.554 15.612 1.00 96.50 79 ARG A CA 1
ATOM 594 C C . ARG A 1 79 ? 6.616 3.399 14.573 1.00 96.50 79 ARG A C 1
ATOM 596 O O . ARG A 1 79 ? 7.239 2.840 13.675 1.00 96.50 79 ARG A O 1
ATOM 603 N N . ARG A 1 80 ? 6.586 4.732 14.716 1.00 95.19 80 ARG A N 1
ATOM 604 C CA . ARG A 1 80 ? 7.247 5.720 13.838 1.00 95.19 80 ARG A CA 1
ATOM 605 C C . ARG A 1 80 ? 6.690 5.775 12.412 1.00 95.19 80 ARG A C 1
ATOM 607 O O . ARG A 1 80 ? 7.357 6.284 11.515 1.00 95.19 80 ARG A O 1
ATOM 614 N N . PHE A 1 81 ? 5.481 5.261 12.191 1.00 95.62 81 PHE A N 1
ATOM 615 C CA . PHE A 1 81 ? 4.756 5.450 10.941 1.00 95.62 81 PHE A CA 1
ATOM 616 C C . PHE A 1 81 ? 3.724 6.564 11.133 1.00 95.62 81 PHE A C 1
ATOM 618 O O . PHE A 1 81 ? 2.602 6.331 11.581 1.00 95.62 81 PHE A O 1
ATOM 625 N N . GLU A 1 82 ? 4.130 7.796 10.838 1.00 94.94 82 GLU A N 1
ATOM 626 C CA . GLU A 1 82 ? 3.280 8.977 10.985 1.00 94.94 82 GLU A CA 1
ATOM 627 C C . GLU A 1 82 ? 2.557 9.313 9.678 1.00 94.94 82 GLU A C 1
ATOM 629 O O . GLU A 1 82 ? 3.132 9.279 8.589 1.00 94.94 82 GLU A O 1
ATOM 634 N N . MET A 1 83 ? 1.278 9.669 9.796 1.00 95.88 83 MET A N 1
ATOM 635 C CA . MET A 1 83 ? 0.460 10.164 8.691 1.00 95.88 83 MET A CA 1
ATOM 636 C C . MET A 1 83 ? 0.159 11.647 8.925 1.00 95.88 83 MET A C 1
ATOM 638 O O . MET A 1 83 ? -0.184 12.034 10.040 1.00 95.88 83 MET A O 1
ATOM 642 N N . SER A 1 84 ? 0.250 12.471 7.881 1.00 94.62 84 SER A N 1
ATOM 643 C CA . SER A 1 84 ? 0.214 13.942 7.969 1.00 94.62 84 SER A CA 1
ATOM 644 C C . SER A 1 84 ? -1.186 14.568 8.080 1.00 94.62 84 SER A C 1
ATOM 646 O O . SER A 1 8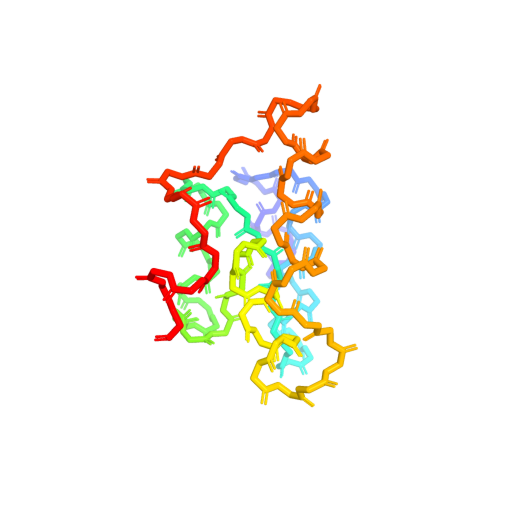4 ? -1.344 15.752 7.805 1.00 94.62 84 SER A O 1
ATOM 648 N N . PHE A 1 85 ? -2.208 13.787 8.425 1.00 96.69 85 PHE A N 1
ATOM 649 C CA . PHE A 1 85 ? -3.594 14.243 8.597 1.00 96.69 85 PHE A CA 1
ATOM 650 C C . PHE A 1 85 ? -4.103 13.869 9.993 1.00 96.69 85 PHE A C 1
ATOM 652 O O . PHE A 1 85 ? -3.532 12.987 10.638 1.00 96.69 85 PHE A O 1
ATOM 659 N N . ALA A 1 86 ? -5.151 14.531 10.492 1.00 96.62 86 ALA A N 1
ATOM 660 C CA . ALA A 1 86 ? -5.647 14.296 11.847 1.00 96.62 86 ALA A CA 1
ATOM 661 C C . ALA A 1 86 ? -6.521 13.035 11.910 1.00 96.62 86 ALA A C 1
ATOM 663 O O . ALA A 1 86 ? -6.212 12.133 12.695 1.00 96.62 86 ALA A O 1
ATOM 664 N N . SER A 1 87 ? -7.515 12.928 11.029 1.00 98.00 87 SER A N 1
ATOM 665 C CA . SER A 1 87 ? -8.441 11.796 10.935 1.00 98.00 87 SER A CA 1
ATOM 666 C C . SER A 1 87 ? -8.589 11.302 9.496 1.00 98.00 87 SER A C 1
ATOM 668 O O . SER A 1 87 ? -8.481 12.077 8.547 1.00 98.00 87 SER A O 1
ATOM 670 N N . PHE A 1 88 ? -8.907 10.019 9.313 1.00 98.00 88 PHE A N 1
ATOM 671 C CA . PHE A 1 88 ? -9.343 9.491 8.014 1.00 98.00 88 PHE A CA 1
ATOM 672 C C . PHE A 1 88 ? -10.600 10.184 7.471 1.00 98.00 88 PHE A C 1
ATOM 674 O O . PHE A 1 88 ? -10.834 10.138 6.267 1.00 98.00 88 PHE A O 1
ATOM 681 N N . ARG A 1 89 ? -11.369 10.880 8.319 1.00 97.38 89 ARG A N 1
ATOM 682 C CA . ARG A 1 89 ? -12.473 11.752 7.894 1.00 97.38 89 ARG A CA 1
ATOM 683 C C . ARG A 1 89 ? -12.013 12.922 7.020 1.00 97.38 89 ARG A C 1
ATOM 685 O O . ARG A 1 89 ? -12.772 13.343 6.156 1.00 97.38 89 ARG A O 1
ATOM 692 N N . ASP A 1 90 ? -10.794 13.419 7.222 1.00 96.75 90 ASP A N 1
ATOM 693 C CA . ASP A 1 90 ? -10.270 14.604 6.524 1.00 96.75 90 ASP A CA 1
ATOM 694 C C . ASP A 1 90 ? -9.825 14.298 5.084 1.00 96.75 90 ASP A C 1
ATOM 696 O O . ASP A 1 90 ? -9.570 15.208 4.298 1.00 96.75 90 ASP A O 1
ATOM 700 N N . VAL A 1 91 ? -9.676 13.013 4.753 1.00 94.44 91 VAL A N 1
ATOM 701 C CA . VAL A 1 91 ? -9.053 12.525 3.511 1.00 94.44 91 VAL A CA 1
ATOM 702 C C . VAL A 1 91 ? -9.912 11.486 2.777 1.00 94.44 91 VAL A C 1
ATOM 704 O O . VAL A 1 91 ? -9.413 10.817 1.867 1.00 94.44 91 VAL A O 1
ATOM 707 N N . LEU A 1 92 ? -11.176 11.322 3.185 1.00 87.12 92 LEU A N 1
ATOM 708 C CA . LEU A 1 92 ? -12.115 10.366 2.590 1.00 87.12 92 LEU A CA 1
ATOM 709 C C . LEU A 1 92 ? -12.640 10.826 1.226 1.00 87.12 92 LEU A C 1
ATOM 711 O O . LEU A 1 92 ? -12.966 12.021 1.075 1.00 87.12 92 LEU A O 1
#